Protein AF-A0A4Q7J9M3-F1 (afdb_monomer)

Nearest PDB structures (foldseek):
  6jqy-assembly1_A  TM=9.089E-01  e=2.167E-02  Mycobacterium tuberculosis CDC1551
  3hs2-assembly4_H  TM=6.231E-01  e=3.506E-02  Punavirus P1
  2odk-assembly2_D  TM=7.359E-01  e=3.880E-01  Nitrosomonas europaea
  3k33-assembly1_D-2  TM=4.833E-01  e=8.562E-02  Punavirus P1

Foldseek 3Di:
DEPVVCVVPVVVVVVCQVVFHKDFYDDPRDGDDIDHHDPDDCVVVVVVVVVVVCPDPVVVVVVVVVVVVVVVVVVPPDVVNVDDPPPD

Radius of gyration: 28.45 Å; Cα contacts (8 Å, |Δi|>4): 53; chains: 1; bounding box: 42×42×73 Å

Solvent-accessible surface area (backbone atoms only — not comparable to full-atom values): 5267 Å² total; per-residue (Å²): 87,44,53,67,56,43,65,77,38,43,70,59,54,50,53,42,24,75,74,64,39,70,48,54,28,24,57,98,89,40,78,79,48,72,50,64,47,77,84,80,80,57,60,68,61,52,49,52,53,50,55,55,44,63,71,31,72,69,43,50,52,50,51,51,54,48,50,50,51,53,49,54,52,59,72,63,61,50,76,86,72,72,54,66,92,81,74,124

InterPro domains:
  IPR036165 YefM-like superfamily [SSF143120] (2-38)

Mean predicted aligned error: 11.64 Å

Secondary structure (DSSP, 8-state):
-BHHHHHHTHHHHHHHHHTT--EEEEETTEEEEEE-PPP---HHHHHHHHHHHHTSHHHHHHHHHHHHHHHHHHHH--TTT-S-TT--

pLDDT: mean 87.83, std 10.67, range [56.25, 97.44]

Organism: NCBI:txid2510978

Sequence (88 aa):
MTATEASRNFRRVLNLVEAGESVALTRYGETIATIVPTPRSNADAVRSMLDDWHASPEAAAIDDEFAERVAAVRAKDSAELDRDPWLD

Structure (mmCIF, N/CA/C/O backbone):
data_AF-A0A4Q7J9M3-F1
#
_entry.id   AF-A0A4Q7J9M3-F1
#
loop_
_atom_site.group_PDB
_atom_site.id
_atom_site.type_symbol
_atom_site.label_atom_id
_atom_site.label_alt_id
_atom_site.label_comp_id
_atom_site.label_asym_id
_atom_site.label_entity_id
_atom_site.label_seq_id
_atom_site.pdbx_PDB_ins_code
_atom_site.Cartn_x
_atom_site.Cartn_y
_atom_site.Cartn_z
_atom_site.occupancy
_atom_site.B_iso_or_equiv
_atom_site.auth_seq_id
_atom_site.auth_comp_id
_atom_site.auth_asym_id
_atom_site.auth_atom_id
_atom_site.pdbx_PDB_model_num
ATOM 1 N N . MET A 1 1 ? -12.512 -8.411 18.179 1.00 92.38 1 MET A N 1
ATOM 2 C CA . MET A 1 1 ? -11.907 -8.611 19.525 1.00 92.38 1 MET A CA 1
ATOM 3 C C . MET A 1 1 ? -12.300 -7.447 20.428 1.00 92.38 1 MET A C 1
ATOM 5 O O . MET A 1 1 ? -12.649 -6.397 19.894 1.00 92.38 1 MET A O 1
ATOM 9 N N . THR 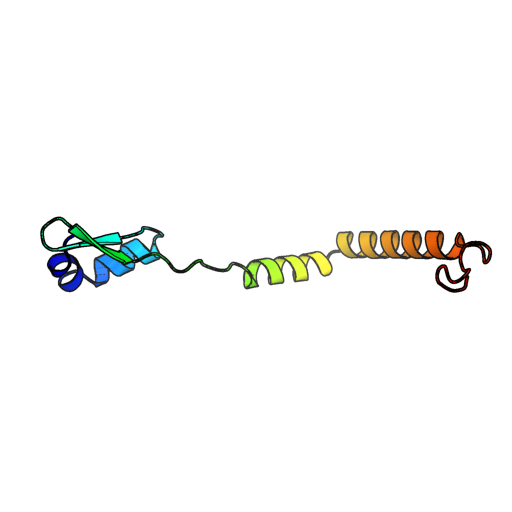A 1 2 ? -12.288 -7.580 21.757 1.00 96.50 2 THR A N 1
ATOM 10 C CA . THR A 1 2 ? -12.656 -6.436 22.626 1.00 96.50 2 THR A CA 1
ATOM 11 C C . THR A 1 2 ? -11.505 -5.437 22.785 1.00 96.50 2 THR A C 1
ATOM 13 O O . THR A 1 2 ? -10.336 -5.814 22.721 1.00 96.50 2 THR A O 1
ATOM 16 N N . ALA A 1 3 ? -11.809 -4.161 23.039 1.00 93.00 3 ALA A N 1
ATOM 17 C CA . ALA A 1 3 ? -10.780 -3.141 23.280 1.00 93.00 3 ALA A CA 1
ATOM 18 C C . ALA A 1 3 ? -9.864 -3.487 24.476 1.00 93.00 3 ALA A C 1
ATOM 20 O O . ALA A 1 3 ? -8.655 -3.269 24.427 1.00 93.00 3 ALA A O 1
ATOM 21 N N . THR A 1 4 ? -10.423 -4.070 25.540 1.00 94.81 4 THR A N 1
ATOM 22 C CA . THR A 1 4 ? -9.656 -4.508 26.718 1.00 94.81 4 THR A CA 1
ATOM 23 C C . THR A 1 4 ? -8.723 -5.669 26.385 1.00 94.81 4 THR A C 1
ATOM 25 O O . THR A 1 4 ? -7.574 -5.688 26.821 1.00 94.81 4 THR A O 1
ATOM 28 N N . GLU A 1 5 ? -9.197 -6.630 25.596 1.00 94.31 5 GLU A N 1
ATOM 29 C CA . GLU A 1 5 ? -8.393 -7.764 25.142 1.00 94.31 5 GLU A CA 1
ATOM 30 C C . GLU A 1 5 ? -7.249 -7.321 24.224 1.00 94.31 5 GLU A C 1
ATOM 32 O O . GLU A 1 5 ? -6.123 -7.789 24.395 1.00 94.31 5 GLU A O 1
ATOM 37 N N . ALA A 1 6 ? -7.511 -6.371 23.322 1.00 94.44 6 ALA A N 1
ATOM 38 C CA . ALA A 1 6 ? -6.499 -5.761 22.465 1.00 94.44 6 ALA A CA 1
ATOM 39 C C . ALA A 1 6 ? -5.430 -5.019 23.279 1.00 94.44 6 ALA A C 1
ATOM 41 O O . ALA A 1 6 ? -4.244 -5.181 23.019 1.00 94.44 6 ALA A O 1
ATOM 42 N N . SER A 1 7 ? -5.835 -4.258 24.303 1.00 93.69 7 SER A N 1
ATOM 43 C CA . SER A 1 7 ? -4.908 -3.547 25.193 1.00 93.69 7 SER A CA 1
ATOM 44 C C . SER A 1 7 ? -4.001 -4.508 25.968 1.00 93.69 7 SER A C 1
ATOM 46 O O . SER A 1 7 ? -2.790 -4.307 26.026 1.00 93.69 7 SER A O 1
ATOM 48 N N . ARG A 1 8 ? -4.568 -5.595 26.508 1.00 96.44 8 ARG A N 1
ATOM 49 C CA . ARG A 1 8 ? -3.809 -6.617 27.248 1.00 96.44 8 ARG A CA 1
ATOM 50 C C . ARG A 1 8 ? -2.891 -7.452 26.354 1.00 96.44 8 ARG A C 1
ATOM 52 O O . ARG A 1 8 ? -1.889 -7.961 26.840 1.00 96.44 8 ARG A O 1
ATOM 59 N N . ASN A 1 9 ? -3.216 -7.588 25.068 1.00 96.12 9 ASN A N 1
ATOM 60 C CA . ASN A 1 9 ? -2.486 -8.427 24.113 1.00 96.12 9 ASN A CA 1
ATOM 61 C C . ASN A 1 9 ? -1.977 -7.629 22.906 1.00 96.12 9 ASN A C 1
ATOM 63 O O . ASN A 1 9 ? -1.976 -8.136 21.783 1.00 96.12 9 ASN A O 1
ATOM 67 N N . PHE A 1 10 ? -1.535 -6.388 23.115 1.00 96.19 10 PHE A N 1
ATOM 68 C CA . PHE A 1 10 ? -1.265 -5.475 22.001 1.00 96.19 10 PHE A CA 1
ATOM 69 C C . PHE A 1 10 ? -0.199 -6.003 21.031 1.00 96.19 10 PHE A C 1
ATOM 71 O O . PHE A 1 10 ? -0.358 -5.899 19.821 1.00 96.19 10 PHE A O 1
ATOM 78 N N . ARG A 1 11 ? 0.823 -6.707 21.535 1.00 97.12 11 ARG A N 1
ATOM 79 C CA . ARG A 1 11 ? 1.819 -7.394 20.695 1.00 97.12 11 ARG A CA 1
ATOM 80 C C . ARG A 1 11 ? 1.194 -8.393 19.716 1.00 97.12 11 ARG A C 1
ATOM 82 O O . ARG A 1 11 ? 1.621 -8.476 18.574 1.00 97.12 11 ARG A O 1
ATOM 89 N N . ARG A 1 12 ? 0.175 -9.145 20.141 1.00 96.56 12 ARG A N 1
ATOM 90 C CA . ARG A 1 12 ? -0.535 -10.077 19.253 1.00 96.56 12 ARG A CA 1
ATOM 91 C C . ARG A 1 12 ? -1.283 -9.323 18.159 1.00 96.56 12 ARG A C 1
ATOM 93 O O . ARG A 1 12 ? -1.260 -9.762 17.019 1.00 96.56 12 ARG A O 1
ATOM 100 N N . VAL A 1 13 ? -1.924 -8.206 18.505 1.00 96.44 13 VAL A N 1
ATOM 101 C CA . VAL A 1 13 ? -2.606 -7.345 17.528 1.00 96.44 13 VAL A CA 1
ATOM 102 C C . VAL A 1 13 ? -1.617 -6.849 16.477 1.00 96.44 13 VAL A C 1
ATOM 104 O O . VAL A 1 13 ? -1.898 -6.970 15.291 1.00 96.44 13 VAL A O 1
ATOM 107 N N . LEU A 1 14 ? -0.442 -6.375 16.902 1.00 95.75 14 LEU A N 1
ATOM 108 C CA . LEU A 1 14 ? 0.606 -5.935 15.981 1.00 95.75 14 LEU A CA 1
ATOM 109 C C . LEU A 1 14 ? 1.081 -7.067 15.066 1.00 95.75 14 LEU A C 1
ATOM 111 O O . LEU A 1 14 ? 1.122 -6.867 13.861 1.00 95.75 14 LEU A O 1
ATOM 115 N N . ASN A 1 15 ? 1.331 -8.267 15.597 1.00 96.69 15 ASN A N 1
ATOM 116 C CA . ASN A 1 15 ? 1.741 -9.411 14.774 1.00 96.69 15 ASN A CA 1
ATOM 117 C C . ASN A 1 15 ? 0.700 -9.777 13.700 1.00 96.69 15 ASN A C 1
ATOM 119 O O . ASN A 1 15 ? 1.069 -10.099 12.574 1.00 96.69 15 ASN A O 1
ATOM 123 N N . LEU A 1 16 ? -0.595 -9.739 14.039 1.00 95.25 16 LEU A N 1
ATOM 124 C CA . LEU A 1 16 ? -1.674 -10.003 13.076 1.00 95.25 16 LEU A CA 1
ATOM 125 C C . LEU A 1 16 ? -1.671 -8.949 11.961 1.00 95.25 16 LEU A C 1
ATOM 127 O O . LEU A 1 16 ? -1.729 -9.281 10.780 1.00 95.25 16 LEU A O 1
ATOM 131 N N . VAL A 1 17 ? -1.522 -7.678 12.333 1.00 95.75 17 VAL A N 1
ATOM 132 C CA . VAL A 1 17 ? -1.469 -6.560 11.385 1.00 95.75 17 VAL A CA 1
ATOM 133 C C . VAL A 1 17 ? -0.212 -6.617 10.510 1.00 95.75 17 VAL A C 1
ATOM 135 O O . VAL A 1 17 ? -0.287 -6.402 9.303 1.00 95.75 17 VAL A O 1
ATOM 138 N N . GLU A 1 18 ? 0.945 -6.971 11.065 1.00 92.56 18 GLU A N 1
ATOM 139 C CA . GLU A 1 18 ? 2.189 -7.154 10.305 1.00 92.56 18 GLU A CA 1
ATOM 140 C C . GLU A 1 18 ? 2.102 -8.291 9.279 1.00 92.56 18 GLU A C 1
ATOM 142 O O . GLU A 1 18 ? 2.695 -8.182 8.195 1.00 92.56 18 GLU A O 1
ATOM 147 N N . ALA A 1 19 ? 1.343 -9.343 9.609 1.00 92.56 19 ALA A N 1
ATOM 148 C CA . ALA A 1 19 ? 1.025 -10.463 8.729 1.00 92.56 19 ALA A CA 1
ATOM 149 C C . ALA A 1 19 ? -0.009 -10.114 7.641 1.00 92.56 19 ALA A C 1
ATOM 151 O O . ALA A 1 19 ? -0.237 -10.916 6.739 1.00 92.56 19 ALA A O 1
ATOM 152 N N . GLY A 1 20 ? -0.597 -8.914 7.681 1.00 92.81 20 GLY A N 1
ATOM 153 C CA . GLY A 1 20 ? -1.565 -8.442 6.691 1.00 92.81 20 GLY A CA 1
ATOM 154 C C . GLY A 1 20 ? -3.029 -8.577 7.116 1.00 92.81 20 GLY A C 1
ATOM 155 O O . GLY A 1 20 ? -3.918 -8.278 6.321 1.00 92.81 20 GLY A O 1
ATOM 156 N N . GLU A 1 21 ? -3.312 -8.994 8.350 1.00 94.38 21 GLU A N 1
ATOM 157 C CA . GLU A 1 21 ? -4.683 -9.117 8.846 1.00 94.38 21 GLU A CA 1
ATOM 158 C C . GLU A 1 21 ? -5.230 -7.784 9.375 1.00 94.38 21 GLU A C 1
ATOM 160 O O . GLU A 1 21 ? -4.517 -6.966 9.955 1.00 94.38 21 GLU A O 1
ATOM 165 N N . SER A 1 22 ? -6.537 -7.573 9.215 1.00 95.69 22 SER A N 1
ATOM 166 C CA . SER A 1 22 ? -7.244 -6.429 9.802 1.00 95.69 22 SER A CA 1
ATOM 167 C C . SER A 1 22 ? -7.927 -6.832 11.105 1.00 95.69 22 SER A C 1
ATOM 169 O O . SER A 1 22 ? -8.613 -7.852 11.167 1.00 95.69 22 SER A O 1
ATOM 171 N N . VAL A 1 23 ? -7.790 -6.014 12.150 1.00 96.56 23 VAL A N 1
ATOM 172 C CA . VAL A 1 23 ? -8.334 -6.307 13.483 1.00 96.56 23 VAL A CA 1
ATOM 173 C C . VAL A 1 23 ? -9.434 -5.313 13.842 1.00 96.56 23 VAL A C 1
ATOM 175 O O . VAL A 1 23 ? -9.170 -4.139 14.097 1.00 96.56 23 VAL A O 1
ATOM 178 N N . ALA A 1 24 ? -10.675 -5.799 13.925 1.00 97.19 24 ALA A N 1
ATOM 179 C CA . ALA A 1 24 ? -11.812 -5.027 14.425 1.00 97.19 24 ALA A CA 1
ATOM 180 C C . ALA A 1 24 ? -11.852 -5.023 15.965 1.00 97.19 24 ALA A C 1
ATOM 182 O O . ALA A 1 24 ? -11.889 -6.078 16.622 1.00 97.19 24 ALA A O 1
ATOM 183 N N . LEU A 1 25 ? -11.877 -3.824 16.543 1.00 96.75 25 LEU A N 1
ATOM 184 C CA . LEU A 1 25 ? -11.999 -3.571 17.974 1.00 96.75 25 LEU A CA 1
ATOM 185 C C . LEU A 1 25 ? -13.448 -3.273 18.339 1.00 96.75 25 LEU A C 1
ATOM 187 O O . LEU A 1 25 ? -14.080 -2.383 17.776 1.00 96.75 25 LEU A O 1
ATOM 191 N N . THR A 1 26 ? -13.944 -3.993 19.338 1.00 97.44 26 THR A N 1
ATOM 192 C CA . THR A 1 26 ? -15.329 -3.914 19.803 1.00 97.44 26 THR A CA 1
ATOM 193 C C . THR A 1 26 ? -15.416 -3.460 21.258 1.00 97.44 26 THR A C 1
ATOM 195 O O . THR A 1 26 ? -14.526 -3.740 22.074 1.00 97.44 26 THR A O 1
ATOM 198 N N . ARG A 1 27 ? -16.497 -2.765 21.607 1.00 95.50 27 ARG A N 1
ATOM 199 C CA . ARG A 1 27 ? -16.856 -2.376 22.974 1.00 95.50 27 ARG A CA 1
ATOM 200 C C . ARG A 1 27 ? -18.377 -2.465 23.106 1.00 95.50 27 ARG A C 1
ATOM 202 O O . ARG A 1 27 ? -19.088 -1.960 22.255 1.00 95.50 27 ARG A O 1
ATOM 209 N N . TYR A 1 28 ? -18.863 -3.149 24.143 1.00 95.12 28 TYR A N 1
ATOM 210 C CA . TYR A 1 28 ? -20.301 -3.395 24.351 1.00 95.12 28 TYR A CA 1
ATOM 211 C C . TYR A 1 28 ? -21.025 -4.028 23.143 1.00 95.12 28 TYR A C 1
ATOM 213 O O . TYR A 1 28 ? -22.189 -3.747 22.895 1.00 95.12 28 TYR A O 1
ATOM 221 N N . GLY A 1 29 ? -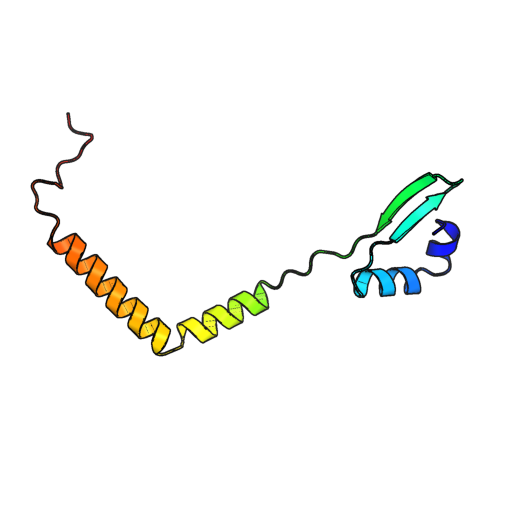20.333 -4.891 22.388 1.00 92.81 29 GLY A N 1
ATOM 222 C CA . GLY A 1 29 ? -20.889 -5.559 21.204 1.00 92.81 29 GLY A CA 1
ATOM 223 C C . GLY A 1 29 ? -20.836 -4.739 19.910 1.00 92.81 29 GLY A C 1
ATOM 224 O O . GLY A 1 29 ? -21.101 -5.291 18.848 1.00 92.81 29 GLY A O 1
ATOM 225 N N . GLU A 1 30 ? -20.430 -3.470 19.968 1.00 96.31 30 GLU A N 1
ATOM 226 C CA . GLU A 1 30 ? -20.300 -2.594 18.801 1.00 96.31 30 GLU A CA 1
ATOM 227 C C . GLU A 1 30 ? -18.836 -2.468 18.360 1.00 96.31 30 GLU A C 1
ATOM 229 O O . GLU A 1 30 ? -17.935 -2.388 19.199 1.00 96.31 30 GLU A O 1
ATOM 234 N N . THR A 1 31 ? -18.582 -2.437 17.049 1.00 96.88 31 THR A N 1
ATOM 235 C CA . THR A 1 31 ? -17.250 -2.161 16.491 1.00 96.88 31 THR A CA 1
ATOM 23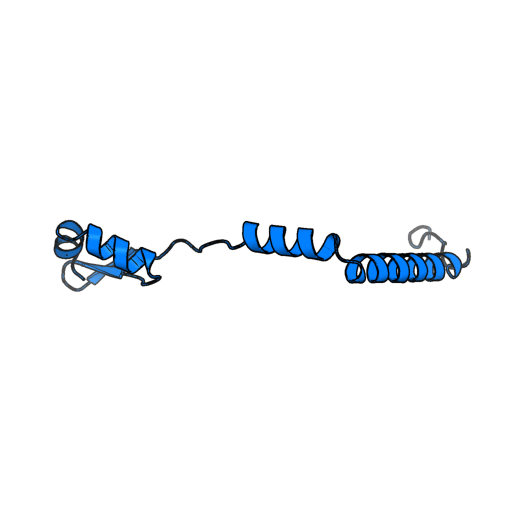6 C C . THR A 1 31 ? -16.968 -0.665 16.542 1.00 96.88 31 THR A C 1
ATOM 238 O O . THR A 1 31 ? -17.624 0.114 15.864 1.00 96.88 31 THR A O 1
ATOM 241 N N . ILE A 1 32 ? -15.953 -0.275 17.310 1.00 96.81 32 ILE A N 1
ATOM 242 C CA . ILE A 1 32 ? -15.595 1.133 17.534 1.00 96.81 32 ILE A CA 1
ATOM 243 C C . ILE A 1 32 ? -14.361 1.576 16.743 1.00 96.81 32 ILE A C 1
ATOM 245 O O . ILE A 1 32 ? -14.134 2.769 16.575 1.00 96.81 32 ILE A O 1
ATOM 249 N N . ALA A 1 33 ? -13.529 0.630 16.30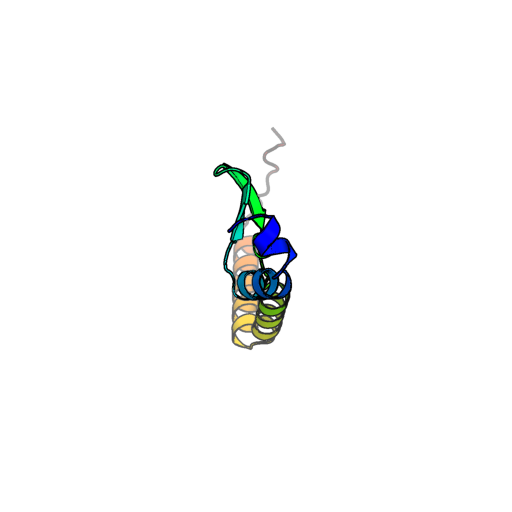1 1.00 96.31 33 ALA A N 1
ATOM 250 C CA . ALA A 1 33 ? -12.321 0.912 15.535 1.00 96.31 33 ALA A CA 1
ATOM 251 C C . ALA A 1 33 ? -11.870 -0.320 14.749 1.00 96.31 33 ALA A C 1
ATOM 253 O O . ALA A 1 33 ? -12.167 -1.453 15.127 1.00 96.31 33 ALA A O 1
ATOM 254 N N . THR A 1 34 ? -11.101 -0.096 13.688 1.00 96.94 34 THR A N 1
ATOM 255 C CA . THR A 1 34 ? -10.400 -1.153 12.951 1.00 96.94 34 THR A CA 1
ATOM 256 C C . THR A 1 34 ? -8.944 -0.749 12.787 1.00 96.94 34 THR A C 1
ATOM 258 O O . THR A 1 34 ? -8.658 0.379 12.393 1.00 96.94 34 THR A O 1
ATOM 261 N N . ILE A 1 35 ? -8.031 -1.660 13.111 1.00 95.56 35 ILE A N 1
ATOM 262 C CA . ILE A 1 35 ? -6.598 -1.502 12.858 1.00 95.56 35 ILE A CA 1
ATOM 263 C C . ILE A 1 35 ? -6.281 -2.299 11.599 1.00 95.56 35 ILE A C 1
ATOM 265 O O . ILE A 1 35 ? -6.566 -3.496 11.541 1.00 95.56 35 ILE A O 1
ATOM 269 N N . VAL A 1 36 ? -5.713 -1.630 10.601 1.00 95.69 36 VAL A N 1
ATOM 270 C CA . VAL A 1 36 ? -5.377 -2.223 9.304 1.00 95.69 36 VAL A CA 1
ATOM 271 C C . VAL A 1 36 ? -3.873 -2.133 9.049 1.00 95.69 36 VAL A C 1
ATOM 273 O O . VAL A 1 36 ? -3.233 -1.198 9.541 1.00 95.69 36 VAL A O 1
ATOM 276 N N . PRO A 1 37 ? -3.294 -3.072 8.284 1.00 93.94 37 PRO A N 1
ATOM 277 C CA . PRO A 1 37 ? -1.916 -2.960 7.830 1.00 93.94 37 PRO A CA 1
ATOM 278 C C . PRO A 1 37 ? -1.740 -1.705 6.978 1.00 93.94 37 PRO A C 1
ATOM 280 O O . PRO A 1 37 ? -2.571 -1.406 6.117 1.00 93.94 37 PRO A O 1
ATOM 283 N N . THR A 1 38 ? -0.635 -0.990 7.175 1.00 89.12 38 THR A N 1
ATOM 284 C CA . THR A 1 38 ? -0.249 0.067 6.239 1.00 89.12 38 THR A CA 1
ATOM 285 C C . THR A 1 38 ? 0.035 -0.574 4.879 1.00 89.12 38 THR A C 1
ATOM 287 O O . THR A 1 38 ? 0.775 -1.565 4.836 1.00 89.12 38 THR A O 1
ATOM 290 N N . PRO A 1 39 ? -0.500 -0.032 3.768 1.00 81.50 39 PRO A N 1
ATOM 291 C CA . PRO A 1 39 ? -0.134 -0.487 2.436 1.00 81.50 39 PRO A CA 1
ATOM 292 C C . PRO A 1 39 ? 1.389 -0.468 2.292 1.00 81.50 39 PRO A C 1
ATOM 294 O O . PRO A 1 39 ? 2.020 0.585 2.401 1.00 81.50 39 PRO A O 1
ATOM 297 N N . ARG A 1 40 ? 1.999 -1.639 2.089 1.00 76.81 40 ARG A N 1
ATOM 298 C CA . ARG A 1 40 ? 3.429 -1.714 1.794 1.00 76.81 40 ARG A CA 1
ATOM 299 C C . ARG A 1 40 ? 3.611 -1.274 0.347 1.00 76.81 40 ARG A C 1
ATOM 301 O O . ARG A 1 40 ? 3.209 -1.986 -0.568 1.00 76.81 40 ARG A O 1
ATOM 308 N N . SER A 1 41 ? 4.186 -0.091 0.148 1.00 78.56 41 SER A N 1
ATOM 309 C CA . SER A 1 41 ? 4.633 0.319 -1.179 1.00 78.56 41 SER A CA 1
ATOM 310 C C . SER A 1 41 ? 5.832 -0.537 -1.576 1.00 78.56 41 SER A C 1
ATOM 312 O O . SER A 1 41 ? 6.788 -0.660 -0.813 1.00 78.56 41 SER A O 1
ATOM 314 N N . ASN A 1 42 ? 5.786 -1.123 -2.767 1.00 81.81 42 ASN A N 1
ATOM 315 C CA . ASN A 1 42 ? 6.912 -1.826 -3.376 1.00 81.81 42 ASN A CA 1
ATOM 316 C C . ASN A 1 42 ? 7.715 -0.907 -4.314 1.00 81.81 42 ASN A C 1
ATOM 318 O O . ASN A 1 42 ? 8.481 -1.403 -5.134 1.00 81.81 42 ASN A O 1
ATOM 322 N N . ALA A 1 43 ? 7.550 0.417 -4.204 1.00 86.12 43 ALA A N 1
ATOM 323 C CA . ALA A 1 43 ? 8.132 1.382 -5.134 1.00 86.12 43 ALA A CA 1
ATOM 324 C C . ALA A 1 43 ? 9.657 1.271 -5.257 1.00 86.12 43 ALA A C 1
ATOM 326 O O . ALA A 1 43 ? 10.172 1.420 -6.357 1.00 86.12 43 ALA A O 1
ATOM 327 N N . ASP A 1 44 ? 10.376 0.976 -4.171 1.00 88.31 44 ASP A N 1
ATOM 328 C CA . ASP A 1 44 ? 11.829 0.773 -4.233 1.00 88.31 44 ASP A CA 1
ATOM 329 C C . ASP A 1 44 ? 12.201 -0.482 -5.036 1.00 88.31 44 ASP A C 1
ATOM 331 O O . ASP A 1 44 ? 13.129 -0.443 -5.837 1.00 88.31 44 ASP A O 1
ATOM 335 N N . ALA A 1 45 ? 11.444 -1.572 -4.878 1.00 89.25 45 ALA A N 1
ATOM 336 C CA . ALA A 1 45 ? 11.660 -2.802 -5.637 1.00 89.25 45 ALA A CA 1
ATOM 337 C C . ALA A 1 45 ? 11.304 -2.619 -7.120 1.00 89.25 45 ALA A C 1
ATOM 339 O O . ALA A 1 45 ? 12.035 -3.079 -7.991 1.00 89.25 45 ALA A O 1
ATOM 340 N N . VAL A 1 46 ? 10.211 -1.905 -7.408 1.00 90.56 46 VAL A N 1
ATOM 341 C CA . VAL A 1 46 ? 9.824 -1.548 -8.780 1.00 90.56 46 VAL A CA 1
ATOM 342 C C . VAL A 1 46 ? 10.876 -0.643 -9.418 1.00 90.56 46 VAL A C 1
ATOM 344 O O . VAL A 1 46 ? 11.257 -0.882 -10.557 1.00 90.56 46 VAL A O 1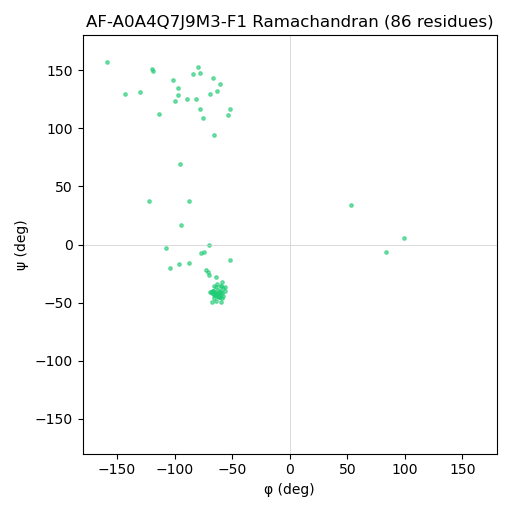
ATOM 347 N N . ARG A 1 47 ? 11.386 0.356 -8.686 1.00 93.50 47 ARG A N 1
ATOM 348 C CA . ARG A 1 47 ? 12.461 1.236 -9.160 1.00 93.50 47 ARG A CA 1
ATOM 349 C C . ARG A 1 47 ? 13.722 0.442 -9.484 1.00 93.50 47 ARG A C 1
ATOM 351 O O . ARG A 1 47 ? 14.216 0.559 -10.591 1.00 93.50 47 ARG A O 1
ATOM 358 N N . SER A 1 48 ? 14.168 -0.419 -8.569 1.00 93.81 48 SER A N 1
ATOM 359 C CA . SER A 1 48 ? 15.341 -1.273 -8.794 1.00 93.81 48 SER A CA 1
ATOM 360 C C . SER A 1 48 ? 15.175 -2.157 -10.030 1.00 93.81 48 SER A C 1
ATOM 362 O O . SER A 1 48 ? 16.082 -2.244 -10.843 1.00 93.81 48 SER A O 1
ATOM 364 N N . MET A 1 49 ? 14.001 -2.773 -10.205 1.00 94.12 49 MET A N 1
ATOM 365 C CA . MET A 1 49 ? 13.709 -3.590 -11.385 1.00 94.12 49 MET A CA 1
ATOM 366 C C . MET A 1 49 ? 13.762 -2.770 -12.682 1.00 94.12 49 MET A C 1
ATOM 368 O O . MET A 1 49 ? 14.231 -3.268 -13.700 1.00 94.12 49 MET A O 1
ATOM 372 N N . LEU A 1 50 ? 13.264 -1.529 -12.658 1.00 93.38 50 LEU A N 1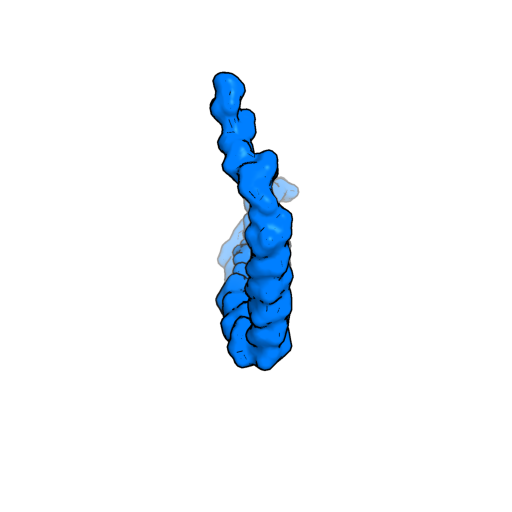
ATOM 373 C CA . LEU A 1 50 ? 13.314 -0.628 -13.810 1.00 93.38 50 LEU A CA 1
ATOM 374 C C . LEU A 1 50 ? 14.745 -0.189 -14.127 1.00 93.38 50 LEU A C 1
ATOM 376 O O . LEU A 1 50 ? 15.101 -0.164 -15.300 1.00 93.38 50 LEU A O 1
ATOM 380 N N . ASP A 1 51 ? 15.555 0.110 -13.111 1.00 94.19 51 ASP A N 1
ATOM 381 C CA . ASP A 1 51 ? 16.966 0.467 -13.284 1.00 94.19 51 ASP A CA 1
ATOM 382 C C . ASP A 1 51 ? 17.751 -0.703 -13.908 1.00 94.19 51 ASP A C 1
ATOM 384 O O . ASP A 1 51 ? 18.489 -0.513 -14.877 1.00 94.19 51 ASP A O 1
ATOM 388 N N . ASP A 1 52 ? 17.526 -1.929 -13.421 1.00 94.62 52 ASP A N 1
ATOM 389 C CA . ASP A 1 52 ? 18.139 -3.148 -13.966 1.00 94.62 52 ASP A CA 1
ATOM 390 C C . ASP A 1 52 ? 17.693 -3.412 -15.411 1.00 94.62 52 ASP A C 1
ATOM 392 O O . ASP A 1 52 ? 18.504 -3.757 -16.273 1.00 94.62 52 ASP A O 1
ATOM 396 N N . TRP A 1 53 ? 16.400 -3.231 -15.696 1.00 92.62 53 TRP A N 1
ATOM 397 C CA . TRP A 1 53 ? 15.866 -3.382 -17.046 1.00 92.62 53 TRP A CA 1
ATOM 398 C C . TRP A 1 53 ? 16.430 -2.327 -17.999 1.00 92.62 53 TRP A C 1
ATOM 400 O O . TRP A 1 53 ? 16.840 -2.674 -19.101 1.00 92.62 53 TRP A O 1
ATOM 410 N N . HIS A 1 54 ? 16.523 -1.065 -17.586 1.00 88.06 54 HIS A N 1
ATOM 411 C CA . HIS A 1 54 ? 17.089 0.008 -18.407 1.00 88.06 54 HIS A CA 1
ATOM 412 C C . HIS A 1 54 ? 18.580 -0.221 -18.711 1.00 88.06 54 HIS A C 1
ATOM 414 O O . HIS A 1 54 ? 19.087 0.220 -19.740 1.00 88.06 54 HIS A O 1
ATOM 420 N N . ALA A 1 55 ? 19.302 -0.925 -17.839 1.00 90.12 55 ALA A N 1
ATOM 421 C CA . ALA A 1 55 ? 20.681 -1.329 -18.095 1.00 90.12 55 ALA A CA 1
ATOM 422 C C . ALA A 1 55 ? 20.804 -2.534 -19.055 1.00 90.12 55 ALA A C 1
ATOM 424 O O . ALA A 1 55 ? 21.920 -2.898 -19.434 1.00 90.12 55 ALA A O 1
ATOM 425 N N . SER A 1 56 ? 19.691 -3.172 -19.436 1.00 91.25 56 SER A N 1
ATOM 426 C CA . SER A 1 56 ? 19.696 -4.358 -20.294 1.00 91.25 56 SER A CA 1
ATOM 427 C C . SER A 1 56 ? 19.911 -4.018 -21.779 1.00 91.25 56 SER A C 1
ATOM 429 O O . SER A 1 56 ? 19.445 -2.979 -22.258 1.00 91.25 56 SER A O 1
ATOM 431 N N . PRO A 1 57 ? 20.574 -4.901 -22.550 1.00 87.19 57 PRO A N 1
ATOM 432 C CA . PRO A 1 57 ? 20.701 -4.748 -24.001 1.00 87.19 57 PRO A CA 1
ATOM 433 C C . PRO A 1 57 ? 19.353 -4.685 -24.730 1.00 87.19 57 PRO A C 1
ATOM 435 O O . PRO A 1 57 ? 19.232 -4.011 -25.750 1.00 87.19 57 PRO A O 1
ATOM 438 N N . GLU A 1 58 ? 18.337 -5.381 -24.218 1.00 87.88 58 GLU A N 1
ATOM 439 C CA . GLU A 1 58 ? 16.991 -5.397 -24.785 1.00 87.88 58 GLU A CA 1
ATOM 440 C C . GLU A 1 58 ? 16.306 -4.032 -24.667 1.00 87.88 58 GLU A C 1
ATOM 442 O O . GLU A 1 58 ? 15.651 -3.600 -25.614 1.00 87.88 58 GLU A O 1
ATOM 447 N N . ALA A 1 59 ? 16.477 -3.339 -23.536 1.00 85.19 59 ALA A N 1
ATOM 448 C CA . ALA A 1 59 ? 15.964 -1.981 -23.365 1.00 85.19 59 ALA A CA 1
ATOM 449 C C . ALA A 1 59 ? 16.664 -0.996 -24.311 1.00 85.19 59 ALA A C 1
ATOM 451 O O . ALA A 1 59 ? 15.989 -0.231 -24.994 1.00 85.19 59 ALA A O 1
ATOM 452 N N . ALA A 1 60 ? 17.992 -1.090 -24.442 1.00 83.31 60 ALA A N 1
ATOM 453 C CA . ALA A 1 60 ? 18.750 -0.251 -25.371 1.00 83.31 60 ALA A CA 1
ATOM 454 C C . ALA A 1 60 ? 18.289 -0.429 -26.831 1.00 83.31 60 ALA A C 1
ATOM 456 O O . ALA A 1 60 ? 18.109 0.548 -27.552 1.00 83.31 60 ALA A O 1
ATOM 457 N N . ALA A 1 61 ? 18.025 -1.669 -27.257 1.00 84.19 61 ALA A N 1
ATOM 458 C CA . ALA A 1 61 ? 17.520 -1.945 -28.601 1.00 84.19 61 ALA A CA 1
ATOM 459 C C . ALA A 1 61 ? 16.121 -1.347 -28.849 1.00 84.19 61 ALA A C 1
ATOM 461 O O . ALA A 1 61 ? 15.842 -0.875 -29.952 1.00 84.19 61 ALA A O 1
ATOM 462 N N . ILE A 1 62 ? 15.247 -1.355 -27.835 1.00 86.56 62 ILE A N 1
ATOM 463 C CA . ILE A 1 62 ? 13.926 -0.712 -27.906 1.00 86.56 62 ILE A CA 1
ATOM 464 C C . ILE A 1 62 ? 14.072 0.807 -28.018 1.00 86.56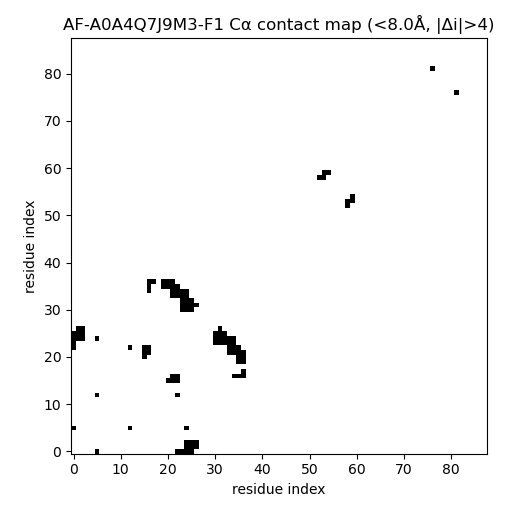 62 ILE A C 1
ATOM 466 O O . ILE A 1 62 ? 13.360 1.416 -28.817 1.00 86.56 62 ILE A O 1
ATOM 470 N N . ASP A 1 63 ? 14.979 1.412 -27.250 1.00 85.12 63 ASP A N 1
ATOM 471 C CA . ASP A 1 63 ? 15.219 2.857 -27.286 1.00 85.12 63 ASP A CA 1
ATOM 472 C C . ASP A 1 63 ? 15.745 3.311 -28.652 1.00 85.12 63 ASP A C 1
ATOM 474 O O . ASP A 1 63 ? 15.251 4.302 -29.196 1.00 85.12 63 ASP A O 1
ATOM 478 N N . ASP A 1 64 ? 16.671 2.558 -29.249 1.00 88.12 64 ASP A N 1
ATOM 479 C CA . ASP A 1 64 ? 17.192 2.835 -30.590 1.00 88.12 64 ASP A CA 1
ATOM 480 C C . ASP A 1 64 ? 16.092 2.700 -31.658 1.00 88.12 64 ASP A C 1
ATOM 482 O O . ASP A 1 64 ? 15.870 3.621 -32.448 1.00 88.12 64 ASP A O 1
ATOM 486 N N . GLU A 1 65 ? 15.329 1.600 -31.647 1.00 90.62 65 GLU A N 1
ATOM 487 C CA . GLU A 1 65 ? 14.211 1.387 -32.581 1.00 90.62 65 GLU A CA 1
ATOM 488 C C . GLU A 1 65 ? 13.133 2.473 -32.426 1.00 90.62 65 GLU A C 1
ATOM 490 O O . GLU A 1 65 ? 12.556 2.962 -33.406 1.00 90.62 65 GLU A O 1
ATOM 495 N N . PHE A 1 66 ? 12.838 2.870 -31.188 1.00 87.38 66 PHE A N 1
ATOM 496 C CA . PHE A 1 66 ? 11.901 3.945 -30.897 1.00 87.38 66 PHE A CA 1
ATOM 497 C C . PHE A 1 66 ? 12.419 5.293 -31.406 1.00 87.38 66 PHE A C 1
ATOM 499 O O . PH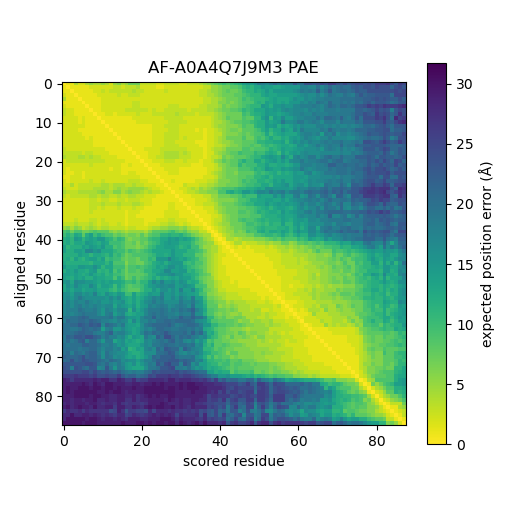E A 1 66 ? 11.669 6.019 -32.066 1.00 87.38 66 PHE A O 1
ATOM 506 N N . ALA A 1 67 ? 13.690 5.617 -31.166 1.00 91.06 67 ALA A N 1
ATOM 507 C CA . ALA A 1 67 ? 14.320 6.839 -31.653 1.00 91.06 67 ALA A CA 1
ATOM 508 C C . ALA A 1 67 ? 14.301 6.911 -33.187 1.00 91.06 67 ALA A C 1
ATOM 510 O O . ALA A 1 67 ? 13.925 7.944 -33.748 1.00 91.06 67 ALA A O 1
ATOM 511 N N . GLU A 1 68 ? 14.611 5.808 -33.870 1.00 92.81 68 GLU A N 1
ATOM 512 C CA . GLU A 1 68 ? 14.518 5.701 -35.328 1.00 92.81 68 GLU A CA 1
ATOM 513 C C . GLU A 1 68 ? 13.087 5.915 -35.828 1.00 92.81 68 GLU A C 1
ATOM 515 O O . GLU A 1 68 ? 12.865 6.674 -36.775 1.00 92.81 68 GLU A O 1
ATOM 520 N N . ARG A 1 69 ? 12.089 5.307 -35.176 1.00 90.31 69 ARG A N 1
ATOM 521 C CA . ARG A 1 69 ? 10.669 5.503 -35.515 1.00 90.31 69 ARG A CA 1
ATOM 522 C C . ARG A 1 69 ? 10.237 6.953 -35.343 1.00 90.31 69 ARG A C 1
ATOM 524 O O . ARG A 1 69 ? 9.584 7.497 -36.233 1.00 90.31 69 ARG A O 1
ATOM 531 N N . VAL A 1 70 ? 10.609 7.590 -34.235 1.00 89.75 70 VAL A N 1
ATOM 532 C CA . VAL A 1 70 ? 10.313 9.008 -33.981 1.00 89.75 70 VAL A CA 1
ATOM 533 C C . VAL A 1 70 ? 10.978 9.890 -35.037 1.00 89.75 70 VAL A C 1
ATOM 535 O O . VAL A 1 70 ? 10.325 10.777 -35.589 1.00 89.75 70 VAL A O 1
ATOM 538 N N . ALA A 1 71 ? 12.243 9.633 -35.370 1.00 90.00 71 ALA A N 1
ATOM 539 C CA . ALA A 1 71 ? 12.956 10.356 -36.419 1.00 90.00 71 ALA A CA 1
ATOM 540 C C . ALA A 1 71 ? 12.296 10.167 -37.794 1.00 90.00 71 ALA A C 1
ATOM 542 O O . ALA A 1 71 ? 12.121 11.137 -38.528 1.00 90.00 71 ALA A O 1
ATOM 543 N N . ALA A 1 72 ? 11.866 8.948 -38.124 1.00 88.88 72 ALA A N 1
ATOM 544 C CA . ALA A 1 72 ? 11.189 8.642 -39.379 1.00 88.88 72 ALA A CA 1
ATOM 545 C C . ALA A 1 72 ? 9.822 9.329 -39.501 1.00 88.88 72 ALA A C 1
ATOM 547 O O . ALA A 1 72 ? 9.452 9.741 -40.598 1.00 88.88 72 ALA A O 1
ATOM 548 N N . VAL A 1 73 ? 9.070 9.464 -38.403 1.00 86.62 73 VAL A N 1
ATOM 549 C CA . VAL A 1 73 ? 7.818 10.242 -38.385 1.00 86.62 73 VAL A CA 1
ATOM 550 C C . VAL A 1 73 ? 8.116 11.725 -38.586 1.00 86.62 73 VAL A C 1
ATOM 552 O O . VAL A 1 73 ? 7.562 12.324 -39.500 1.00 86.62 73 VAL A O 1
ATOM 555 N N . ARG A 1 74 ? 9.064 12.291 -37.829 1.00 83.31 74 ARG A N 1
ATOM 556 C CA . ARG A 1 74 ? 9.462 13.704 -37.971 1.00 83.31 74 ARG A CA 1
ATOM 557 C C . ARG A 1 74 ? 9.985 14.044 -39.366 1.00 83.31 74 ARG A C 1
ATOM 559 O O . ARG A 1 74 ? 9.740 15.131 -39.860 1.00 83.31 74 ARG A O 1
ATOM 566 N N . ALA A 1 75 ? 10.696 13.124 -40.013 1.00 82.62 75 ALA A N 1
ATOM 567 C CA . ALA A 1 75 ? 11.181 13.312 -41.379 1.00 82.62 75 ALA A CA 1
ATOM 568 C C . ALA A 1 75 ? 10.064 13.227 -42.437 1.00 82.62 75 ALA A C 1
ATOM 570 O O . ALA A 1 75 ? 10.244 13.714 -43.552 1.00 82.62 75 ALA A O 1
ATOM 571 N N . LYS A 1 76 ? 8.934 12.585 -42.111 1.00 75.94 76 LYS A N 1
ATOM 572 C CA . LYS A 1 76 ? 7.744 12.501 -42.970 1.00 75.94 76 LYS A CA 1
ATOM 573 C C . LYS A 1 76 ? 6.790 13.676 -42.788 1.00 75.94 76 LYS A C 1
ATOM 575 O O . LYS A 1 76 ? 5.951 13.871 -43.667 1.00 75.94 76 LYS A O 1
ATOM 580 N N . ASP A 1 77 ? 6.920 14.447 -41.709 1.00 71.19 77 ASP A N 1
ATOM 581 C CA . ASP A 1 77 ? 6.210 15.715 -41.561 1.00 71.19 77 ASP A CA 1
ATOM 582 C C . ASP A 1 77 ? 6.726 16.698 -42.620 1.00 71.19 77 ASP A C 1
ATOM 584 O O . ASP A 1 77 ? 7.749 17.368 -42.490 1.00 71.19 77 ASP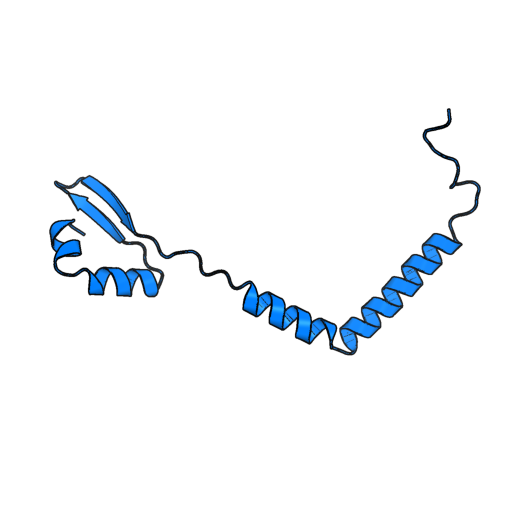 A O 1
ATOM 588 N N . SER A 1 78 ? 6.015 16.731 -43.743 1.00 60.59 78 SER A N 1
ATOM 589 C CA . SER A 1 78 ? 6.144 17.756 -44.767 1.00 60.59 78 SER A CA 1
ATOM 590 C C . SER A 1 78 ? 5.677 19.100 -44.210 1.00 60.59 78 SER A C 1
ATOM 592 O O . SER A 1 78 ? 4.653 19.154 -43.529 1.00 60.59 78 SER A O 1
ATOM 594 N N . ALA A 1 79 ? 6.344 20.190 -44.601 1.00 59.81 79 ALA A N 1
ATOM 595 C CA . ALA A 1 79 ? 5.992 21.570 -44.240 1.00 59.81 79 ALA A CA 1
ATOM 596 C C . ALA A 1 79 ? 4.516 21.962 -44.510 1.00 59.81 79 ALA A C 1
ATOM 598 O O . ALA A 1 79 ? 4.047 22.978 -44.012 1.00 59.81 79 ALA A O 1
ATOM 599 N N . GLU A 1 80 ? 3.758 21.167 -45.276 1.00 56.25 80 GLU A N 1
ATOM 600 C CA . GLU A 1 80 ? 2.317 21.363 -45.486 1.00 56.25 80 GLU A CA 1
ATOM 601 C C . GLU A 1 80 ? 1.439 21.042 -44.254 1.00 56.25 80 GLU A C 1
ATOM 603 O O . GLU A 1 80 ? 0.334 21.592 -44.159 1.00 56.25 80 GLU A O 1
ATOM 608 N N . LEU A 1 81 ? 1.921 20.194 -43.329 1.00 57.81 81 LEU A N 1
ATOM 609 C CA . LEU A 1 81 ? 1.271 19.837 -42.052 1.00 57.81 81 LEU A CA 1
ATOM 610 C C . LEU A 1 81 ? 1.777 20.674 -40.862 1.00 57.81 81 LEU A C 1
ATOM 612 O O . LEU A 1 81 ? 1.093 20.746 -39.847 1.00 57.81 81 LEU A O 1
ATOM 616 N N . ASP A 1 82 ? 2.922 21.348 -41.010 1.00 61.47 82 ASP A N 1
ATOM 617 C CA . ASP A 1 82 ? 3.503 22.292 -40.038 1.00 61.47 82 ASP A CA 1
ATOM 618 C C . ASP A 1 82 ? 2.956 23.720 -40.248 1.00 61.47 82 ASP A C 1
ATOM 620 O O . ASP A 1 82 ? 3.667 24.723 -40.193 1.00 61.47 82 ASP A O 1
ATOM 624 N N . ARG A 1 83 ? 1.666 23.819 -40.583 1.00 65.75 83 ARG A N 1
ATOM 625 C CA . ARG A 1 83 ? 0.932 25.083 -40.501 1.00 65.75 83 ARG A CA 1
ATOM 626 C C . ARG A 1 83 ? 0.347 25.159 -39.104 1.00 65.75 83 ARG A C 1
ATOM 628 O O . ARG A 1 83 ? -0.348 24.234 -38.697 1.00 65.75 83 ARG A O 1
ATOM 635 N N . ASP A 1 84 ? 0.639 26.246 -38.393 1.00 70.69 84 ASP A N 1
ATOM 636 C CA . ASP A 1 84 ? 0.070 26.507 -37.073 1.00 70.69 84 ASP A CA 1
ATOM 637 C C . ASP A 1 84 ? -1.467 26.419 -37.161 1.00 70.69 84 ASP A C 1
ATOM 639 O O . ASP A 1 84 ? -2.082 27.263 -37.818 1.00 70.69 84 ASP A O 1
ATOM 643 N N . PRO A 1 85 ? -2.103 25.406 -36.540 1.00 70.62 85 PRO A N 1
ATOM 644 C CA . PRO A 1 85 ? -3.546 25.196 -36.636 1.00 70.62 85 PRO A CA 1
ATOM 645 C C . PRO A 1 85 ? -4.350 26.264 -35.879 1.00 70.62 85 PRO A C 1
ATOM 647 O O . PRO A 1 85 ? -5.577 26.197 -35.854 1.00 70.62 85 PRO A O 1
ATOM 650 N N . TRP A 1 86 ? -3.671 27.221 -35.242 1.00 78.06 86 TRP A N 1
ATOM 651 C CA . TRP A 1 86 ? -4.257 28.348 -34.524 1.00 78.06 86 TRP A CA 1
ATOM 652 C C . TRP A 1 86 ? -4.096 29.687 -35.256 1.00 78.06 86 TRP A C 1
ATOM 654 O O . TRP A 1 86 ? -4.602 30.698 -34.767 1.00 78.06 86 TRP A O 1
ATOM 664 N N . LEU A 1 87 ? -3.414 29.710 -36.406 1.00 64.62 87 LEU A N 1
ATOM 665 C CA . LEU A 1 87 ? -3.359 30.861 -37.310 1.00 64.62 87 LEU A CA 1
ATOM 666 C C . LEU A 1 87 ? -4.413 30.705 -38.420 1.00 64.62 87 LEU A C 1
ATOM 668 O O . LEU A 1 87 ? -4.066 30.486 -39.580 1.00 64.62 87 LEU A O 1
ATOM 672 N N . ASP A 1 88 ? -5.687 30.817 -38.038 1.00 58.53 88 ASP A N 1
ATOM 673 C CA . ASP A 1 88 ? -6.763 31.267 -38.939 1.00 58.53 88 ASP A CA 1
ATOM 674 C C . ASP A 1 88 ? -6.866 32.803 -38.898 1.00 58.53 88 ASP A C 1
ATOM 676 O O . ASP A 1 88 ? -6.882 33.373 -37.778 1.00 58.53 88 ASP A O 1
#